Protein AF-A0A525CIM1-F1 (afdb_monomer)

Nearest PDB structures (foldseek):
  4l4u-assembly1_A-2  TM=6.474E-01  e=1.215E-02  Aquifex aeolicus VF5
  3snk-assembly1_A  TM=6.342E-01  e=2.884E-02  Mesorhizobium loti
  3jte-assembly1_A  TM=5.587E-01  e=2.549E-02  Acetivibrio thermocellus ATCC 27405
  1l5y-assembly1_B  TM=6.172E-01  e=1.350E-01  Sinorhizobium meliloti
  1l5y-assembly1_A  TM=5.316E-01  e=9.915E-02  Sinorhizobium meliloti

Sequence (166 aa):
MATDLNNQENTILLKRSAKIMNVYFISSHENSCQAECSFRSCPERFLNNLQEIPSLPLINRIPKTHLFQPTMSTPLRNGDLLIFHAESESDINHLIESRNIIEQLRLILIIGEEAFQDSWNYHQLNPRYTMNSQQNVTDLRDVVTKIFNHTHQETAESNTTNQVNL

Solvent-accessible surface area (backbone atoms only — not comparable to full-atom values): 10176 Å² total; per-residue (Å²): 134,90,77,91,81,85,86,70,78,83,76,73,77,67,76,78,63,75,81,77,64,51,38,36,39,31,36,80,67,92,75,69,78,44,97,79,45,55,84,54,69,32,65,67,57,56,52,54,60,53,69,68,39,89,87,55,68,77,68,44,76,44,61,55,77,45,80,83,40,98,78,51,95,67,77,89,48,78,60,21,36,39,37,39,40,30,61,41,54,67,50,47,51,57,49,57,78,43,36,86,72,48,73,46,35,42,35,33,40,34,25,20,69,69,23,56,75,75,45,77,64,59,62,79,64,63,52,78,40,77,43,53,28,81,53,74,64,67,62,54,50,55,50,52,51,48,59,53,52,50,56,55,48,58,58,52,55,65,59,57,71,69,71,79,77,130

Mean predicted aligned error: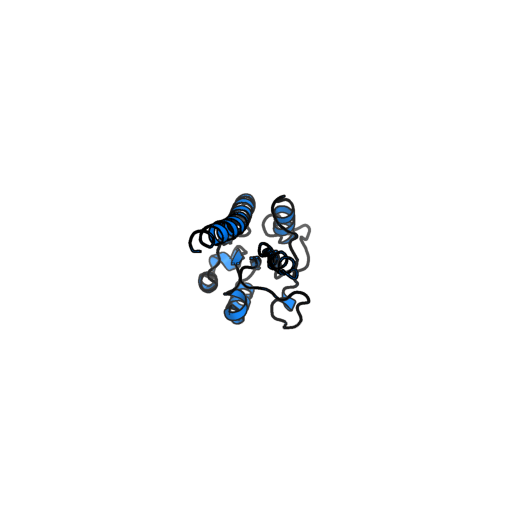 11.41 Å

Radius of gyration: 20.53 Å; Cα contact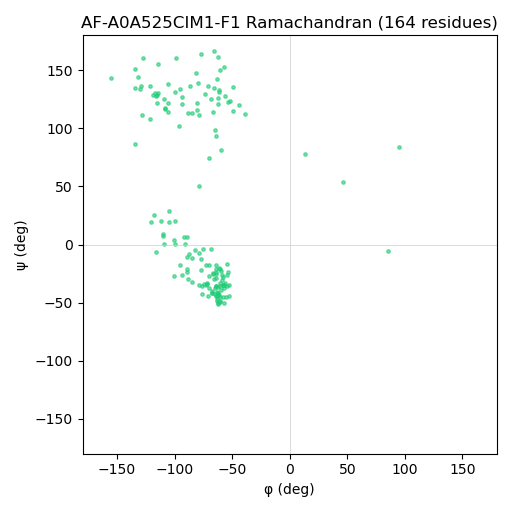s (8 Å, |Δi|>4): 193; chains: 1; bounding box: 55×34×72 Å

Structure (mmCIF, N/CA/C/O backbone):
data_AF-A0A525CIM1-F1
#
_entry.id   AF-A0A525CIM1-F1
#
loop_
_atom_site.group_PDB
_atom_site.id
_atom_site.type_symbol
_atom_site.label_atom_id
_atom_site.label_alt_id
_atom_site.label_comp_id
_atom_site.label_asym_id
_atom_site.label_entity_id
_atom_site.label_seq_id
_atom_site.pdbx_PDB_ins_code
_atom_site.Cartn_x
_atom_site.Cartn_y
_atom_site.Cartn_z
_atom_site.occupancy
_atom_site.B_iso_or_equiv
_atom_site.auth_seq_id
_atom_site.auth_comp_id
_atom_site.auth_asym_id
_atom_site.auth_atom_id
_atom_site.pdbx_PDB_model_num
ATOM 1 N N . MET A 1 1 ? -34.777 9.287 55.635 1.00 43.91 1 MET A N 1
ATOM 2 C CA . MET A 1 1 ? -34.416 10.492 54.856 1.00 43.91 1 MET A CA 1
ATOM 3 C C . MET A 1 1 ? -33.127 10.188 54.120 1.00 43.91 1 MET A C 1
ATOM 5 O O . MET A 1 1 ? -32.301 9.480 54.674 1.00 43.91 1 MET A O 1
ATOM 9 N N . ALA A 1 2 ? -33.084 10.593 52.855 1.00 41.34 2 ALA A N 1
ATOM 10 C CA . ALA A 1 2 ? -32.326 10.008 51.755 1.00 41.34 2 ALA A CA 1
ATOM 11 C C . ALA A 1 2 ? -30.800 10.011 51.931 1.00 41.34 2 ALA A C 1
ATOM 13 O O . ALA A 1 2 ? -30.215 11.039 52.258 1.00 41.34 2 ALA A O 1
ATOM 14 N N . THR A 1 3 ? -30.192 8.859 51.653 1.00 42.72 3 THR A N 1
ATOM 15 C CA . THR A 1 3 ? -28.751 8.682 51.476 1.00 42.72 3 THR A CA 1
ATOM 16 C C . THR A 1 3 ? -28.433 8.749 49.986 1.00 42.72 3 THR A C 1
ATOM 18 O O . THR A 1 3 ? -29.126 8.140 49.171 1.00 42.72 3 THR A O 1
ATOM 21 N N . ASP A 1 4 ? -27.395 9.515 49.673 1.00 48.09 4 ASP A N 1
ATOM 22 C CA . ASP A 1 4 ? -26.809 9.782 48.363 1.00 48.09 4 ASP A CA 1
ATOM 23 C C . ASP A 1 4 ? -26.754 8.575 47.411 1.00 48.09 4 ASP A C 1
ATOM 25 O O . ASP A 1 4 ? -25.967 7.648 47.595 1.00 48.09 4 ASP A O 1
ATOM 29 N N . LEU A 1 5 ? -27.546 8.639 46.338 1.00 47.53 5 LEU A N 1
ATOM 30 C CA . LEU A 1 5 ? -27.502 7.716 45.193 1.00 47.53 5 LEU A CA 1
ATOM 31 C C . LEU A 1 5 ? -26.967 8.375 43.907 1.00 47.53 5 LEU A C 1
ATOM 33 O O . LEU A 1 5 ? -26.963 7.752 42.854 1.00 47.53 5 LEU A O 1
ATOM 37 N N . ASN A 1 6 ? -26.461 9.611 43.969 1.00 46.62 6 ASN A N 1
ATOM 38 C CA . ASN A 1 6 ? -26.202 10.422 42.770 1.00 46.62 6 ASN A CA 1
ATOM 39 C C . ASN A 1 6 ? -24.747 10.468 42.275 1.00 46.62 6 ASN A C 1
ATOM 41 O O . ASN A 1 6 ? -24.393 11.369 41.520 1.00 46.62 6 ASN A O 1
ATOM 45 N N . ASN A 1 7 ? -23.890 9.516 42.655 1.00 43.81 7 ASN A N 1
ATOM 46 C CA . ASN A 1 7 ? -22.465 9.568 42.286 1.00 43.81 7 ASN A CA 1
ATOM 47 C C . ASN A 1 7 ? -21.940 8.372 41.473 1.00 43.81 7 ASN A C 1
ATOM 49 O O . ASN A 1 7 ? -20.729 8.171 41.401 1.00 43.81 7 ASN A O 1
ATOM 53 N N . GLN A 1 8 ? -22.818 7.591 40.832 1.00 42.81 8 GLN A N 1
ATOM 54 C CA . GLN A 1 8 ? -22.405 6.473 39.964 1.00 42.81 8 GLN A CA 1
ATOM 55 C C . GLN A 1 8 ? -22.777 6.607 38.478 1.00 42.81 8 GLN A C 1
ATOM 57 O O . GLN A 1 8 ? -22.290 5.814 37.677 1.00 42.81 8 GLN A O 1
ATOM 62 N N . GLU A 1 9 ? -23.536 7.624 38.061 1.00 42.69 9 GLU A N 1
ATOM 63 C CA . GLU A 1 9 ? -23.972 7.735 36.654 1.00 42.69 9 GLU A CA 1
ATOM 64 C C . GLU A 1 9 ? -23.007 8.512 35.738 1.00 42.69 9 GLU A C 1
ATOM 66 O O . GLU A 1 9 ? -23.104 8.413 34.518 1.00 42.69 9 GLU A O 1
ATOM 71 N N . ASN A 1 10 ? -21.997 9.205 36.278 1.00 39.00 10 ASN A N 1
ATOM 72 C CA . ASN A 1 10 ? -21.069 10.013 35.467 1.00 39.00 10 ASN A CA 1
ATOM 73 C C . ASN A 1 10 ? -19.799 9.288 34.985 1.00 39.00 10 ASN A C 1
ATOM 75 O O . ASN A 1 10 ? -18.944 9.903 34.347 1.00 39.00 10 ASN A O 1
ATOM 79 N N . THR A 1 11 ? -19.685 7.976 35.206 1.00 38.94 11 THR A N 1
ATOM 80 C CA . THR A 1 11 ? -18.514 7.183 34.773 1.00 38.94 11 THR A CA 1
ATOM 81 C C . THR A 1 11 ? -18.883 6.091 33.763 1.00 38.94 11 THR A C 1
ATOM 83 O O . THR A 1 11 ? -18.182 5.094 33.630 1.00 38.94 11 THR A O 1
ATOM 86 N N . ILE A 1 12 ? -19.975 6.278 33.015 1.00 43.91 12 ILE A N 1
ATOM 87 C CA . ILE A 1 12 ? -20.285 5.500 31.797 1.00 43.91 12 ILE A CA 1
ATOM 88 C C . ILE A 1 12 ? -20.185 6.405 30.550 1.00 43.91 12 ILE A C 1
ATOM 90 O O . ILE A 1 12 ? -20.603 6.064 29.454 1.00 43.91 12 ILE A O 1
ATOM 94 N N . LEU A 1 13 ? -19.479 7.535 30.658 1.00 40.66 13 LEU A N 1
ATOM 95 C CA . LEU A 1 13 ? -18.799 8.176 29.524 1.00 40.66 13 LEU A CA 1
ATOM 96 C C . LEU A 1 13 ? -17.478 7.441 29.240 1.00 40.66 13 LEU A C 1
ATOM 98 O O . LEU A 1 13 ? -16.396 8.025 29.151 1.00 40.66 13 LEU A O 1
ATOM 102 N N . LEU A 1 14 ? -17.561 6.113 29.120 1.00 42.44 14 LEU A N 1
ATOM 103 C CA . LEU A 1 14 ? -16.499 5.295 28.557 1.00 42.44 14 LEU A CA 1
ATOM 104 C C . LEU A 1 14 ? -16.359 5.706 27.098 1.00 42.44 14 LEU A C 1
ATOM 106 O O . LEU A 1 14 ? -17.073 5.212 26.231 1.00 42.44 14 LEU A O 1
ATOM 110 N N . LYS A 1 15 ? -15.447 6.656 26.867 1.00 41.28 15 LYS A N 1
ATOM 111 C CA . LYS A 1 15 ? -14.505 6.686 25.748 1.00 41.28 15 LYS A CA 1
ATOM 112 C C . LYS A 1 15 ? -14.862 5.666 24.660 1.00 41.28 15 LYS A C 1
ATOM 114 O O . LYS A 1 15 ? -14.188 4.648 24.511 1.00 41.28 15 LYS A O 1
ATOM 119 N N . ARG A 1 16 ? -15.861 5.966 23.827 1.00 43.50 16 ARG A N 1
ATOM 120 C CA . ARG A 1 16 ? -15.830 5.501 22.440 1.00 43.50 16 ARG A CA 1
ATOM 121 C C . ARG A 1 16 ? -14.726 6.316 21.788 1.00 43.50 16 ARG A C 1
ATOM 123 O O . ARG A 1 16 ? -14.988 7.307 21.117 1.00 43.50 16 ARG A O 1
ATOM 130 N N . SER A 1 17 ? -13.477 5.965 22.104 1.00 45.41 17 SER A N 1
ATOM 131 C CA . SER A 1 17 ? -12.319 6.442 21.367 1.00 45.41 17 SER A CA 1
ATOM 132 C C . SER A 1 17 ? -12.656 6.187 19.912 1.00 45.41 17 SER A C 1
ATOM 134 O O . SER A 1 17 ? -12.853 5.029 19.539 1.00 45.41 17 SER A O 1
ATOM 136 N N . ALA A 1 18 ? -12.804 7.255 19.124 1.00 56.19 18 ALA A N 1
ATOM 137 C CA . ALA A 1 18 ? -12.879 7.131 17.680 1.00 56.19 18 ALA A CA 1
ATOM 138 C C . ALA A 1 18 ? -11.780 6.146 17.286 1.00 56.19 18 ALA A C 1
ATOM 140 O O . ALA A 1 18 ? -10.629 6.326 17.694 1.00 56.19 18 ALA A O 1
ATOM 141 N N . LYS A 1 19 ? -12.151 5.030 16.653 1.00 66.44 19 LYS A N 1
ATOM 142 C CA . LYS A 1 19 ? -11.197 3.966 16.360 1.00 66.44 19 LYS A CA 1
ATOM 143 C C . LYS A 1 19 ? -10.190 4.549 15.376 1.00 66.44 19 LYS A C 1
ATOM 145 O O . LYS A 1 19 ? -10.486 4.679 14.195 1.00 66.44 19 LYS A O 1
ATOM 150 N N . ILE A 1 20 ? -9.036 4.971 15.890 1.00 78.56 20 ILE A N 1
ATOM 151 C CA . ILE A 1 20 ? -7.980 5.575 15.083 1.00 78.56 20 ILE A CA 1
ATOM 152 C C . ILE A 1 20 ? -7.465 4.472 14.169 1.00 78.56 20 ILE A C 1
ATOM 154 O O . ILE A 1 20 ? -6.937 3.472 14.657 1.00 78.56 20 ILE A O 1
ATOM 158 N N . MET A 1 21 ? -7.683 4.635 12.867 1.00 87.19 21 MET A N 1
ATOM 159 C CA . MET A 1 21 ? -7.144 3.754 11.840 1.00 87.19 21 MET A CA 1
ATOM 160 C C . MET A 1 21 ? -5.629 3.943 11.789 1.00 87.19 21 MET A C 1
ATOM 162 O O . MET A 1 21 ? -5.158 5.067 11.615 1.00 87.19 21 MET A O 1
ATOM 166 N N . ASN A 1 22 ? -4.868 2.860 11.933 1.00 89.88 22 ASN A N 1
ATOM 167 C CA . ASN A 1 22 ? -3.432 2.908 11.687 1.00 89.88 22 ASN A CA 1
ATOM 168 C C . ASN A 1 22 ? -3.173 2.794 10.184 1.00 89.88 22 ASN A C 1
ATOM 170 O O . ASN A 1 22 ? -3.914 2.112 9.473 1.00 89.88 22 ASN A O 1
ATOM 174 N N . VAL A 1 23 ? -2.112 3.446 9.712 1.00 91.00 23 VAL A N 1
ATOM 175 C CA . VAL A 1 23 ? -1.665 3.352 8.321 1.00 91.00 23 VAL A CA 1
ATOM 176 C C . VAL A 1 23 ? -0.291 2.704 8.301 1.00 91.00 23 VAL A C 1
ATOM 178 O O . VAL A 1 23 ? 0.617 3.124 9.023 1.00 91.00 23 VAL A O 1
ATOM 181 N N . TYR A 1 24 ? -0.154 1.675 7.476 1.00 91.50 24 TYR A N 1
ATOM 182 C CA . TYR A 1 24 ? 1.061 0.897 7.317 1.00 91.50 24 TYR A CA 1
ATOM 183 C C . TYR A 1 24 ? 1.520 0.947 5.867 1.00 91.50 24 TYR A C 1
ATOM 185 O O . TYR A 1 24 ? 0.706 0.815 4.954 1.00 91.50 24 TYR A O 1
ATOM 193 N N . PHE A 1 25 ? 2.821 1.126 5.659 1.00 91.62 25 PHE A N 1
ATOM 194 C CA . PHE A 1 25 ? 3.433 1.096 4.334 1.00 91.62 25 PHE A CA 1
ATOM 195 C C . PHE A 1 25 ? 4.460 -0.025 4.261 1.00 91.62 25 PHE A C 1
ATOM 197 O O . PHE A 1 25 ? 5.352 -0.112 5.111 1.00 91.62 25 PHE A O 1
ATOM 204 N N . ILE A 1 26 ? 4.333 -0.863 3.236 1.00 89.94 26 ILE A N 1
ATOM 205 C CA . ILE A 1 26 ? 5.221 -1.993 2.984 1.00 89.94 26 ILE A CA 1
ATOM 206 C C . ILE A 1 26 ? 5.691 -1.946 1.547 1.00 89.94 26 ILE A C 1
ATOM 208 O O . ILE A 1 26 ? 4.909 -1.727 0.628 1.00 89.94 26 ILE A O 1
ATOM 212 N N . SER A 1 27 ? 6.981 -2.191 1.380 1.00 88.12 27 SER A N 1
ATOM 213 C CA . SER A 1 27 ? 7.627 -2.351 0.090 1.00 88.12 27 SER A CA 1
ATOM 214 C C . SER A 1 27 ? 8.491 -3.600 0.128 1.00 88.12 27 SER A C 1
ATOM 216 O O . SER A 1 27 ? 9.101 -3.907 1.156 1.00 88.12 27 SER A O 1
ATOM 218 N N . SER A 1 28 ? 8.556 -4.303 -0.997 1.00 74.31 28 SER A N 1
ATOM 219 C CA . SER A 1 28 ? 9.417 -5.470 -1.181 1.00 74.31 28 SER A CA 1
ATOM 220 C C . SER A 1 28 ? 10.902 -5.140 -1.133 1.00 74.31 28 SER A C 1
ATOM 222 O O . SER A 1 28 ? 11.694 -5.969 -0.686 1.00 74.31 28 SER A O 1
ATOM 224 N N . HIS A 1 29 ? 11.269 -3.924 -1.533 1.00 70.50 29 HIS A N 1
ATOM 225 C CA . HIS A 1 29 ? 12.636 -3.434 -1.488 1.00 70.50 29 HIS A CA 1
ATOM 226 C C . HIS A 1 29 ? 12.781 -2.384 -0.382 1.00 70.50 29 HIS A C 1
ATOM 228 O O . HIS A 1 29 ? 12.146 -1.326 -0.402 1.00 70.50 29 HIS A O 1
ATOM 234 N N . GLU A 1 30 ? 13.613 -2.702 0.617 1.00 58.19 30 GLU A N 1
ATOM 235 C CA . GLU A 1 30 ? 13.925 -1.799 1.734 1.00 58.19 30 GLU A CA 1
ATOM 236 C C . GLU A 1 30 ? 14.906 -0.702 1.340 1.00 58.19 30 GLU A C 1
ATOM 238 O O . GLU A 1 30 ? 14.931 0.352 1.966 1.00 58.19 30 GLU A O 1
ATOM 243 N N . ASN A 1 31 ? 15.685 -0.922 0.285 1.00 50.84 31 ASN A N 1
ATOM 244 C CA . ASN A 1 31 ? 16.806 -0.069 -0.034 1.00 50.84 31 ASN A CA 1
ATOM 245 C C . ASN A 1 31 ? 16.826 0.272 -1.513 1.00 50.84 31 ASN A C 1
ATOM 247 O O . ASN A 1 31 ? 16.784 -0.599 -2.378 1.00 50.84 31 ASN A O 1
ATOM 251 N N . SER A 1 32 ? 17.055 1.561 -1.734 1.00 50.81 32 SER A N 1
ATOM 252 C CA . SER A 1 32 ? 17.615 2.160 -2.930 1.00 50.81 32 SER A CA 1
ATOM 253 C C . SER A 1 32 ? 16.615 2.681 -3.968 1.00 50.81 32 SER A C 1
ATOM 255 O O . SER A 1 32 ? 16.425 2.122 -5.043 1.00 50.81 32 SER A O 1
ATOM 257 N N . CYS A 1 33 ? 16.154 3.918 -3.735 1.00 59.09 33 CYS A N 1
ATOM 258 C CA . CYS A 1 33 ? 16.239 4.877 -4.835 1.00 59.09 33 CYS A CA 1
ATOM 259 C C . CYS A 1 33 ? 17.740 4.992 -5.201 1.00 59.09 33 CYS A C 1
ATOM 261 O O . CYS A 1 33 ? 18.442 5.864 -4.690 1.00 59.09 33 CYS A O 1
ATOM 263 N N . GLN A 1 34 ? 18.287 4.056 -5.989 1.00 55.94 34 GLN A N 1
ATOM 264 C CA . GLN A 1 34 ? 19.595 4.268 -6.618 1.00 55.94 34 GLN A CA 1
ATOM 265 C C . GLN A 1 34 ? 19.485 5.475 -7.552 1.00 55.94 34 GLN A C 1
ATOM 267 O O . GLN A 1 34 ? 18.383 5.848 -7.955 1.00 55.94 34 GLN A O 1
ATOM 272 N N . ALA A 1 35 ? 20.616 6.076 -7.923 1.00 54.12 35 ALA A N 1
ATOM 273 C CA . ALA A 1 35 ? 20.637 7.204 -8.857 1.00 54.12 35 ALA A CA 1
ATOM 274 C C . ALA A 1 35 ? 19.913 6.901 -10.192 1.00 54.12 35 ALA A C 1
ATOM 276 O O . ALA A 1 35 ? 19.438 7.823 -10.848 1.00 54.12 35 ALA A O 1
ATOM 277 N N . GLU A 1 36 ? 19.791 5.618 -10.555 1.00 52.78 36 GLU A N 1
ATOM 278 C CA . GLU A 1 36 ? 19.113 5.122 -11.761 1.00 52.78 36 GLU A CA 1
ATOM 279 C C . GLU A 1 36 ? 17.689 4.595 -11.517 1.00 52.78 36 GLU A C 1
ATOM 281 O O . GLU A 1 36 ? 17.025 4.154 -12.453 1.00 52.78 36 GLU A O 1
ATOM 286 N N . CYS A 1 37 ? 17.181 4.637 -10.280 1.00 61.12 37 CYS A N 1
ATOM 287 C CA . CYS A 1 37 ? 15.797 4.262 -10.021 1.00 61.12 37 CYS A CA 1
ATOM 288 C C . CYS A 1 37 ? 14.895 5.235 -10.785 1.00 61.12 37 CYS A C 1
ATOM 290 O O . CYS A 1 37 ? 14.965 6.451 -10.572 1.00 61.12 37 CYS A O 1
ATOM 292 N N . SER A 1 38 ? 14.059 4.714 -11.692 1.00 61.06 38 SER A N 1
ATOM 293 C CA . SER A 1 38 ? 13.092 5.555 -12.387 1.00 61.06 38 SER A CA 1
ATOM 294 C C . SER A 1 38 ? 12.289 6.288 -11.313 1.00 61.06 38 SER A C 1
ATOM 296 O O . SER A 1 38 ? 11.722 5.679 -10.408 1.00 61.06 38 SER A O 1
ATOM 298 N N . PHE A 1 39 ? 12.289 7.620 -11.360 1.00 56.38 39 PHE A N 1
ATOM 299 C CA . PHE A 1 39 ? 11.730 8.462 -10.296 1.00 56.38 39 PHE A CA 1
ATOM 300 C C . PHE A 1 39 ? 10.266 8.122 -9.954 1.00 56.38 39 PHE A C 1
ATOM 302 O O . PHE A 1 39 ? 9.749 8.541 -8.919 1.00 56.38 39 PHE A O 1
ATOM 309 N N . ARG A 1 40 ? 9.572 7.395 -10.834 1.00 63.97 40 ARG A N 1
ATOM 310 C CA . ARG A 1 40 ? 8.183 6.962 -10.680 1.00 63.97 40 ARG A CA 1
ATOM 311 C C . ARG A 1 40 ? 8.049 5.622 -9.950 1.00 63.97 40 ARG A C 1
ATOM 313 O O . ARG A 1 40 ? 7.098 5.462 -9.207 1.00 63.97 40 ARG A O 1
ATOM 320 N N . SER A 1 41 ? 9.026 4.722 -10.049 1.00 70.75 41 SER A N 1
ATOM 321 C CA . SER A 1 41 ? 8.970 3.394 -9.427 1.00 70.75 41 SER A CA 1
ATOM 322 C C . SER A 1 41 ? 9.561 3.318 -8.013 1.00 70.75 41 SER A C 1
ATOM 324 O O . SER A 1 41 ? 9.567 2.235 -7.443 1.00 70.75 41 SER A O 1
ATOM 326 N N . CYS A 1 42 ? 10.075 4.416 -7.434 1.00 82.12 42 CYS A N 1
ATOM 327 C CA . CYS A 1 42 ? 10.710 4.352 -6.112 1.00 82.12 42 CYS A CA 1
ATOM 328 C C . CYS A 1 42 ? 9.682 4.359 -4.953 1.00 82.12 42 CYS A C 1
ATOM 330 O O . CYS A 1 42 ? 8.986 5.369 -4.781 1.00 82.12 42 CYS A O 1
ATOM 332 N N . PRO A 1 43 ? 9.657 3.333 -4.075 1.00 85.88 43 PRO A N 1
ATOM 333 C CA . PRO A 1 43 ? 8.730 3.248 -2.941 1.00 85.88 43 PRO A CA 1
ATOM 334 C C . PRO A 1 43 ? 8.804 4.439 -1.973 1.00 85.88 43 PRO A C 1
ATOM 336 O O . PRO A 1 43 ? 7.775 4.914 -1.492 1.00 85.88 43 PRO A O 1
ATOM 339 N N . GLU A 1 44 ? 10.008 4.970 -1.721 1.00 85.00 44 GLU A N 1
ATOM 340 C CA . GLU A 1 44 ? 10.210 6.119 -0.820 1.00 85.00 44 GLU A CA 1
ATOM 341 C C . GLU A 1 44 ? 9.466 7.362 -1.288 1.00 85.00 44 GLU A C 1
ATOM 343 O O . GLU A 1 44 ? 8.998 8.162 -0.483 1.00 85.00 44 GLU A O 1
ATOM 348 N N . ARG A 1 45 ? 9.330 7.540 -2.603 1.00 81.31 45 ARG A N 1
ATOM 349 C CA . ARG A 1 45 ? 8.618 8.693 -3.133 1.00 81.31 45 ARG A CA 1
ATOM 350 C C . ARG A 1 45 ? 7.134 8.610 -2.803 1.00 81.31 45 ARG A C 1
ATOM 352 O O . ARG A 1 45 ? 6.559 9.628 -2.416 1.00 81.31 45 ARG A O 1
ATOM 359 N N . PHE A 1 46 ? 6.530 7.429 -2.929 1.00 86.25 46 PHE A N 1
ATOM 360 C CA . PHE A 1 46 ? 5.146 7.206 -2.510 1.00 86.25 46 PHE A CA 1
ATOM 361 C C . PHE A 1 46 ? 4.998 7.474 -1.016 1.00 86.25 46 PHE A C 1
ATOM 363 O O . PHE A 1 46 ? 4.130 8.252 -0.631 1.00 86.25 46 PHE A O 1
ATOM 370 N N . LEU A 1 47 ? 5.887 6.912 -0.191 1.00 88.31 47 LEU A N 1
ATOM 371 C CA . LEU A 1 47 ? 5.869 7.121 1.255 1.00 88.31 47 LEU A CA 1
ATOM 372 C C . LEU A 1 47 ? 5.971 8.610 1.627 1.00 88.31 47 LEU A C 1
ATOM 374 O O . LEU A 1 47 ? 5.110 9.106 2.349 1.00 88.31 47 LEU A O 1
ATOM 378 N N . ASN A 1 48 ? 6.947 9.338 1.081 1.00 87.38 48 ASN A N 1
ATOM 379 C CA . ASN A 1 48 ? 7.132 10.768 1.346 1.00 87.38 48 ASN A CA 1
ATOM 380 C C . ASN A 1 48 ? 5.903 11.589 0.924 1.00 87.38 48 ASN A C 1
ATOM 382 O O . ASN A 1 48 ? 5.406 12.407 1.692 1.00 87.38 48 ASN A O 1
ATOM 386 N N . ASN A 1 49 ? 5.350 11.329 -0.266 1.00 85.75 49 ASN A N 1
ATOM 387 C CA . ASN A 1 49 ? 4.150 12.031 -0.739 1.00 85.75 49 ASN A CA 1
ATOM 388 C C . ASN A 1 49 ? 2.923 11.755 0.138 1.00 85.75 49 ASN A C 1
ATOM 390 O O . ASN A 1 49 ? 2.088 12.639 0.323 1.00 85.75 49 ASN A O 1
ATOM 394 N N . LEU A 1 50 ? 2.792 10.534 0.659 1.00 88.31 50 LEU A N 1
ATOM 395 C CA . LEU A 1 50 ? 1.717 10.177 1.578 1.00 88.31 50 LEU A CA 1
ATOM 396 C C . LEU A 1 50 ? 1.897 10.850 2.947 1.00 88.31 50 LEU A C 1
ATOM 398 O O . LEU A 1 50 ? 0.916 11.293 3.537 1.00 88.31 50 LEU A O 1
ATOM 402 N N . GLN A 1 51 ? 3.135 10.967 3.437 1.00 89.75 51 GLN A N 1
ATOM 403 C CA . GLN A 1 51 ? 3.456 11.643 4.702 1.00 89.75 51 GLN A CA 1
ATOM 404 C C . GLN A 1 51 ? 3.186 13.153 4.663 1.00 89.75 51 GLN A C 1
ATOM 406 O O . GLN A 1 51 ? 2.911 13.757 5.696 1.00 89.75 51 GLN A O 1
ATOM 411 N N . GLU A 1 52 ? 3.210 13.766 3.481 1.00 88.75 52 GLU A N 1
ATOM 412 C CA . GLU A 1 52 ? 2.846 15.173 3.287 1.00 88.75 52 GLU A CA 1
ATOM 413 C C . GLU A 1 52 ? 1.332 15.443 3.347 1.00 88.75 52 GLU A C 1
ATOM 415 O O . GLU A 1 52 ? 0.914 16.595 3.207 1.00 88.75 52 GLU A O 1
ATOM 420 N N . ILE A 1 53 ? 0.478 14.422 3.486 1.00 85.50 53 ILE A N 1
ATOM 421 C CA . ILE A 1 53 ? -0.974 14.603 3.603 1.00 85.50 53 ILE A CA 1
ATOM 422 C C . ILE A 1 53 ? -1.301 15.022 5.048 1.00 85.50 53 ILE A C 1
ATOM 424 O O . ILE A 1 53 ? -1.218 14.184 5.944 1.00 85.50 53 ILE A O 1
ATOM 428 N N . PRO A 1 54 ? -1.745 16.271 5.310 1.00 82.25 54 PRO A N 1
ATOM 429 C CA . PRO A 1 54 ? -1.865 16.780 6.683 1.00 82.25 54 PRO A CA 1
ATOM 430 C C . PRO A 1 54 ? -2.888 16.038 7.550 1.00 82.25 54 PRO A C 1
ATOM 432 O O . PRO A 1 54 ? -2.795 16.053 8.773 1.00 82.25 54 PRO A O 1
ATOM 435 N N . SER A 1 55 ? -3.892 15.421 6.924 1.00 81.25 55 SER A N 1
ATOM 436 C CA . SER A 1 55 ? -4.963 14.694 7.608 1.00 81.25 55 SER A CA 1
ATOM 437 C C . SER A 1 55 ? -4.628 13.229 7.885 1.00 81.25 55 SER A C 1
ATOM 439 O O . SER A 1 55 ? -5.425 12.549 8.524 1.00 81.25 55 SER A O 1
ATOM 441 N N . LEU A 1 56 ? -3.514 12.711 7.362 1.00 82.31 56 LEU A N 1
ATOM 442 C CA . LEU A 1 56 ? -3.168 11.304 7.501 1.00 82.31 56 LEU A CA 1
ATOM 443 C C . LEU A 1 56 ? -2.408 11.077 8.818 1.00 82.31 56 LEU A C 1
ATOM 445 O O . LEU A 1 56 ? -1.523 11.865 9.154 1.00 82.31 56 LEU A O 1
ATOM 449 N N . PRO A 1 57 ? -2.716 10.017 9.585 1.00 83.81 57 PRO A N 1
ATOM 450 C CA . PRO A 1 57 ? -1.927 9.664 10.752 1.00 83.81 57 PRO A CA 1
ATOM 451 C C . PRO A 1 57 ? -0.527 9.227 10.318 1.00 83.81 57 PRO A C 1
ATOM 453 O O . PRO A 1 57 ? -0.274 8.936 9.146 1.00 83.81 57 PRO A O 1
ATOM 456 N N . LEU A 1 58 ? 0.378 9.137 11.293 1.00 88.75 58 LEU A N 1
ATOM 457 C CA . LEU A 1 58 ? 1.734 8.660 11.058 1.00 88.75 58 LEU A CA 1
ATOM 458 C C . LEU A 1 58 ? 1.712 7.308 10.329 1.00 88.75 58 LEU A C 1
ATOM 460 O O . LEU A 1 58 ? 1.121 6.337 10.807 1.00 88.75 58 LEU A O 1
ATOM 464 N N . ILE A 1 59 ? 2.381 7.262 9.179 1.00 89.88 59 ILE A N 1
ATOM 465 C CA . ILE A 1 59 ? 2.531 6.043 8.391 1.00 89.88 59 ILE A CA 1
ATOM 466 C C . ILE A 1 59 ? 3.656 5.216 9.000 1.00 89.88 59 ILE A C 1
ATOM 468 O O . ILE A 1 59 ? 4.820 5.621 8.985 1.00 89.88 59 ILE A O 1
ATOM 472 N N . ASN A 1 60 ? 3.310 4.039 9.510 1.00 88.75 60 ASN A N 1
ATOM 473 C CA . ASN A 1 60 ? 4.276 3.104 10.062 1.00 88.75 60 ASN A CA 1
ATOM 474 C C . ASN A 1 60 ? 4.855 2.268 8.925 1.00 88.75 60 ASN A C 1
ATOM 476 O O . ASN A 1 60 ? 4.154 1.465 8.304 1.00 88.75 60 ASN A O 1
ATOM 480 N N . ARG A 1 61 ? 6.145 2.444 8.648 1.00 87.12 61 ARG A N 1
ATOM 481 C CA . ARG A 1 61 ? 6.838 1.564 7.714 1.00 87.12 61 ARG A CA 1
ATOM 482 C C . ARG A 1 61 ? 7.073 0.215 8.372 1.00 87.12 61 ARG A C 1
ATOM 484 O O . ARG A 1 61 ? 7.611 0.150 9.476 1.00 87.12 61 ARG A O 1
ATOM 491 N N . ILE A 1 62 ? 6.703 -0.848 7.673 1.00 82.94 62 ILE A N 1
ATOM 492 C CA . ILE A 1 62 ? 6.961 -2.209 8.120 1.00 82.94 62 ILE A CA 1
ATOM 493 C C . ILE A 1 62 ? 7.885 -2.903 7.107 1.00 82.94 62 ILE A C 1
ATOM 495 O O . ILE A 1 62 ? 7.581 -2.895 5.911 1.00 82.94 62 ILE A O 1
ATOM 499 N N . PRO A 1 63 ? 8.978 -3.539 7.566 1.00 77.81 63 PRO A N 1
ATOM 500 C CA . PRO A 1 63 ? 9.714 -4.528 6.784 1.00 77.81 63 PRO A CA 1
ATOM 501 C C . PRO A 1 63 ? 8.783 -5.577 6.173 1.00 77.81 63 PRO A C 1
ATOM 503 O O . PRO A 1 63 ? 7.924 -6.124 6.871 1.00 77.81 63 PRO A O 1
ATOM 506 N N . LYS A 1 64 ? 8.974 -5.931 4.895 1.00 72.56 64 LYS A N 1
ATOM 507 C CA . LYS A 1 64 ? 8.197 -7.012 4.251 1.00 72.56 64 LYS A CA 1
ATOM 508 C C . LYS A 1 64 ? 8.287 -8.319 5.045 1.00 72.56 64 LYS A C 1
ATOM 510 O O . LYS A 1 64 ? 7.298 -9.035 5.171 1.00 72.56 64 LYS A O 1
ATOM 515 N N . THR A 1 65 ? 9.449 -8.592 5.635 1.00 69.94 65 THR A N 1
ATOM 516 C CA . THR A 1 65 ? 9.700 -9.764 6.486 1.00 69.94 65 THR A CA 1
ATOM 517 C C . THR A 1 65 ? 8.780 -9.833 7.702 1.00 69.94 65 THR A C 1
ATOM 519 O O . THR A 1 65 ? 8.518 -10.926 8.193 1.00 69.94 65 THR A O 1
ATOM 522 N N . HIS A 1 66 ? 8.263 -8.700 8.183 1.00 72.06 66 HIS A N 1
ATOM 523 C CA . HIS A 1 66 ? 7.437 -8.660 9.382 1.00 72.06 66 HIS A CA 1
ATOM 524 C C . HIS A 1 66 ? 5.945 -8.850 9.095 1.00 72.06 66 HIS A C 1
ATOM 526 O O . HIS A 1 66 ? 5.252 -9.296 10.005 1.00 72.06 66 HIS A O 1
ATOM 532 N N . LEU A 1 67 ? 5.433 -8.563 7.881 1.00 66.88 67 LEU A N 1
ATOM 533 C CA . LEU A 1 67 ? 3.999 -8.758 7.560 1.00 66.88 67 LEU A CA 1
ATOM 534 C C . LEU A 1 67 ? 3.553 -10.207 7.825 1.00 66.88 67 LEU A C 1
ATOM 536 O O . LEU A 1 67 ? 2.433 -10.456 8.259 1.00 66.88 67 LEU A O 1
ATOM 540 N N . PHE A 1 68 ? 4.469 -11.149 7.612 1.00 63.72 68 PHE A N 1
ATOM 541 C CA . PHE A 1 68 ? 4.227 -12.584 7.717 1.00 63.72 68 PHE A CA 1
ATOM 542 C C . PHE A 1 68 ? 4.722 -13.192 9.034 1.00 63.72 68 PHE A C 1
ATOM 544 O O . PHE A 1 68 ? 4.665 -14.409 9.208 1.00 63.72 68 PHE A O 1
ATOM 551 N N . GLN A 1 69 ? 5.229 -12.373 9.962 1.00 63.12 69 GLN A N 1
ATOM 552 C CA . GLN A 1 69 ? 5.743 -12.853 11.240 1.00 63.12 69 GLN A CA 1
ATOM 553 C C . GLN A 1 69 ? 4.782 -12.540 12.393 1.00 63.12 69 GLN A C 1
ATOM 555 O O . GLN A 1 69 ? 4.279 -11.422 12.507 1.00 63.12 69 GLN A O 1
ATOM 560 N N . PRO A 1 70 ? 4.574 -13.492 13.320 1.00 50.75 70 PRO A N 1
ATOM 561 C CA . PRO A 1 70 ? 3.682 -13.319 14.468 1.00 50.75 70 PRO A CA 1
ATOM 562 C C . PRO A 1 70 ? 4.179 -12.293 15.508 1.00 50.75 70 PRO A C 1
ATOM 564 O O . PRO A 1 70 ? 3.478 -12.018 16.476 1.00 50.75 70 PRO A O 1
ATOM 567 N N . THR A 1 71 ? 5.375 -11.722 15.334 1.00 55.38 71 THR A N 1
ATOM 568 C CA . THR A 1 71 ? 6.069 -10.861 16.308 1.00 55.38 71 THR A CA 1
ATOM 569 C C . THR A 1 71 ? 6.031 -9.374 15.960 1.00 55.38 71 THR A C 1
ATOM 571 O O . THR A 1 71 ? 6.945 -8.629 16.317 1.00 55.38 71 THR A O 1
ATOM 574 N N . MET A 1 72 ? 4.993 -8.902 15.268 1.00 60.06 72 MET A N 1
ATOM 575 C CA . MET A 1 72 ? 4.809 -7.460 15.127 1.00 60.06 72 MET A CA 1
ATOM 576 C C . MET A 1 72 ? 4.597 -6.808 16.493 1.00 60.06 72 MET A C 1
ATOM 578 O O . MET A 1 72 ? 3.685 -7.168 17.234 1.00 60.06 72 MET A O 1
ATOM 582 N N . SER A 1 73 ? 5.408 -5.793 16.799 1.00 55.84 73 SER A N 1
ATOM 583 C CA . SER A 1 73 ? 5.270 -4.977 18.012 1.00 55.84 73 SER A CA 1
ATOM 584 C C . SER A 1 73 ? 3.914 -4.270 18.098 1.00 55.84 73 SER A C 1
ATOM 586 O O . SER A 1 73 ? 3.464 -3.928 19.190 1.00 55.84 73 SER A O 1
ATOM 588 N N . THR A 1 74 ? 3.247 -4.080 16.955 1.00 64.38 74 THR A N 1
ATOM 589 C CA . THR A 1 74 ? 1.886 -3.549 16.873 1.00 64.38 74 THR A CA 1
ATOM 590 C C . THR A 1 74 ? 1.040 -4.498 16.022 1.00 64.38 74 THR A C 1
ATOM 592 O O . THR A 1 74 ? 1.297 -4.596 14.823 1.00 64.38 74 THR A O 1
ATOM 595 N N . PRO A 1 75 ? 0.061 -5.220 16.594 1.00 73.06 75 PRO A N 1
ATOM 596 C CA . PRO A 1 75 ? -0.771 -6.125 15.813 1.00 73.06 75 PRO A CA 1
ATOM 597 C C . PRO A 1 75 ? -1.622 -5.326 14.821 1.00 73.06 75 PRO A C 1
ATOM 599 O O . PRO A 1 75 ? -2.228 -4.319 15.194 1.00 73.06 75 PRO A O 1
ATOM 602 N N . LEU A 1 76 ? -1.674 -5.787 13.569 1.00 84.12 76 LEU A N 1
ATOM 603 C CA . LEU A 1 76 ? -2.595 -5.270 12.557 1.00 84.12 76 LEU A CA 1
ATOM 604 C C . LEU A 1 76 ? -4.033 -5.515 13.030 1.00 84.12 76 LEU A C 1
ATOM 606 O O . LEU A 1 76 ? -4.362 -6.620 13.467 1.00 84.12 76 LEU A O 1
ATOM 610 N N . ARG A 1 77 ? -4.890 -4.493 12.979 1.00 87.75 77 ARG A N 1
ATOM 611 C CA . ARG A 1 77 ? -6.281 -4.586 13.446 1.00 87.75 77 ARG A CA 1
ATOM 612 C C . ARG A 1 77 ? -7.247 -4.429 12.287 1.00 87.75 77 ARG A C 1
ATOM 614 O O . ARG A 1 77 ? -6.971 -3.740 11.309 1.00 87.75 77 ARG A O 1
ATOM 621 N N . ASN A 1 78 ? -8.445 -4.979 12.452 1.00 87.69 78 ASN A N 1
ATOM 622 C CA . ASN A 1 78 ? -9.494 -4.894 11.441 1.00 87.69 78 ASN A CA 1
ATOM 623 C C . ASN A 1 78 ? -9.787 -3.430 11.100 1.00 87.69 78 ASN A C 1
ATOM 625 O O . ASN A 1 78 ? -10.080 -2.629 11.996 1.00 87.69 78 ASN A O 1
ATOM 629 N N . GLY A 1 79 ? -9.762 -3.108 9.812 1.00 88.19 79 GLY A N 1
ATOM 630 C CA . GLY A 1 79 ? -9.981 -1.768 9.283 1.00 88.19 79 GLY A CA 1
ATOM 631 C C . GLY A 1 79 ? -8.743 -0.873 9.236 1.00 88.19 79 GLY A C 1
ATOM 632 O O . GLY A 1 79 ? -8.865 0.213 8.679 1.00 88.19 79 GLY A O 1
ATOM 633 N N . ASP A 1 80 ? -7.584 -1.298 9.758 1.00 91.00 80 ASP A N 1
ATOM 634 C CA . ASP A 1 80 ? -6.322 -0.588 9.521 1.00 91.00 80 ASP A CA 1
ATOM 635 C C . ASP A 1 80 ? -6.002 -0.567 8.010 1.00 91.00 80 ASP A C 1
ATOM 637 O O . ASP A 1 80 ? -6.403 -1.461 7.256 1.00 91.00 80 ASP A O 1
ATOM 641 N N . LEU A 1 81 ? -5.314 0.482 7.555 1.00 92.50 81 LEU A N 1
ATOM 642 C CA . LEU A 1 81 ? -4.953 0.686 6.153 1.00 92.50 81 LEU A CA 1
ATOM 643 C C . LEU A 1 81 ? -3.555 0.125 5.891 1.00 92.50 81 LEU A C 1
ATOM 645 O O . LEU A 1 81 ? -2.579 0.585 6.481 1.00 92.50 81 LEU A O 1
ATOM 649 N N . LEU A 1 82 ? -3.459 -0.830 4.972 1.00 92.94 82 LEU A N 1
ATOM 650 C CA . LEU A 1 82 ? -2.206 -1.355 4.448 1.00 92.94 82 LEU A CA 1
ATOM 651 C C . LEU A 1 82 ? -1.991 -0.825 3.029 1.00 92.94 82 LEU A C 1
ATOM 653 O O . LEU A 1 82 ? -2.806 -1.063 2.140 1.00 92.94 82 LEU A O 1
ATOM 657 N N . ILE A 1 83 ? -0.881 -0.129 2.818 1.00 93.75 83 ILE A N 1
ATOM 658 C CA . ILE A 1 83 ? -0.409 0.314 1.508 1.00 93.75 83 ILE A CA 1
ATOM 659 C C . ILE A 1 83 ? 0.775 -0.575 1.143 1.00 93.75 83 ILE A C 1
ATOM 661 O O . ILE A 1 83 ? 1.807 -0.544 1.815 1.00 93.75 83 ILE A O 1
ATOM 665 N N . PHE A 1 84 ? 0.612 -1.389 0.105 1.00 92.56 84 PHE A N 1
ATOM 666 C CA . PHE A 1 84 ? 1.614 -2.357 -0.319 1.00 92.56 84 PHE A CA 1
ATOM 667 C C . PHE A 1 84 ? 2.137 -2.004 -1.711 1.00 92.56 84 PHE A C 1
ATOM 669 O O . PHE A 1 84 ? 1.369 -1.921 -2.671 1.00 92.56 84 PHE A O 1
ATOM 676 N N . HIS A 1 85 ? 3.447 -1.792 -1.806 1.00 91.31 85 HIS A N 1
ATOM 677 C CA . HIS A 1 85 ? 4.167 -1.566 -3.051 1.00 91.31 85 HIS A CA 1
ATOM 678 C C . HIS A 1 85 ? 4.774 -2.887 -3.541 1.00 91.31 85 HIS A C 1
ATOM 680 O O . HIS A 1 85 ? 5.787 -3.348 -3.011 1.00 91.31 85 HIS A O 1
ATOM 686 N N . ALA A 1 86 ? 4.126 -3.494 -4.531 1.00 89.50 86 ALA A N 1
ATOM 687 C CA . ALA A 1 86 ? 4.548 -4.718 -5.197 1.00 89.50 86 ALA A CA 1
ATOM 688 C C . ALA A 1 86 ? 5.355 -4.368 -6.447 1.00 89.50 86 ALA A C 1
ATOM 690 O O . ALA A 1 86 ? 4.864 -3.631 -7.295 1.00 89.50 86 ALA A O 1
ATOM 691 N N . GLU A 1 87 ? 6.558 -4.910 -6.605 1.00 84.62 87 GLU A N 1
ATOM 692 C CA . GLU A 1 87 ? 7.371 -4.679 -7.809 1.00 84.62 87 GLU A CA 1
ATOM 693 C C . GLU A 1 87 ? 7.298 -5.858 -8.778 1.00 84.62 87 GLU A C 1
ATOM 695 O O . GLU A 1 87 ? 7.394 -5.670 -9.987 1.00 84.62 87 GLU A O 1
ATOM 700 N N . SER A 1 88 ? 7.052 -7.059 -8.250 1.00 85.38 88 SER A N 1
ATOM 701 C CA . SER A 1 88 ? 7.009 -8.305 -9.013 1.00 85.38 88 SER A CA 1
ATOM 702 C C . SER A 1 88 ? 5.720 -9.090 -8.771 1.00 85.38 88 SER A C 1
ATOM 704 O O . SER A 1 88 ? 5.056 -8.937 -7.742 1.00 85.38 88 SER A O 1
ATOM 706 N N . GLU A 1 89 ? 5.387 -10.002 -9.686 1.00 86.44 89 GLU A N 1
ATOM 707 C CA . GLU A 1 89 ? 4.293 -10.960 -9.484 1.00 86.44 89 GLU A CA 1
ATOM 708 C C . GLU A 1 89 ? 4.513 -11.811 -8.218 1.00 86.44 89 GLU A C 1
ATOM 710 O O . GLU A 1 89 ? 3.571 -12.110 -7.484 1.00 86.44 89 GLU A O 1
ATOM 715 N N . SER A 1 90 ? 5.771 -12.139 -7.899 1.00 87.31 90 SER A N 1
ATOM 716 C CA . SER A 1 90 ? 6.123 -12.868 -6.675 1.00 87.31 90 SER A CA 1
ATOM 717 C C . SER A 1 90 ? 5.652 -12.145 -5.408 1.00 87.31 90 SER A C 1
ATOM 719 O O . SER A 1 90 ? 5.232 -12.788 -4.446 1.00 87.31 90 SER A O 1
ATOM 721 N N . ASP A 1 91 ? 5.668 -10.812 -5.395 1.00 87.06 91 ASP A N 1
ATOM 722 C CA . ASP A 1 91 ? 5.173 -10.034 -4.259 1.00 87.06 91 ASP A CA 1
ATOM 723 C C . ASP A 1 91 ? 3.664 -10.173 -4.085 1.00 87.06 91 ASP A C 1
ATOM 725 O O . ASP A 1 91 ? 3.184 -10.342 -2.964 1.00 87.06 91 ASP A O 1
ATOM 729 N N . ILE A 1 92 ? 2.928 -10.146 -5.199 1.00 89.75 92 ILE A N 1
ATOM 730 C CA . ILE A 1 92 ? 1.478 -10.342 -5.221 1.00 89.75 92 ILE A CA 1
ATOM 731 C C . ILE A 1 92 ? 1.127 -11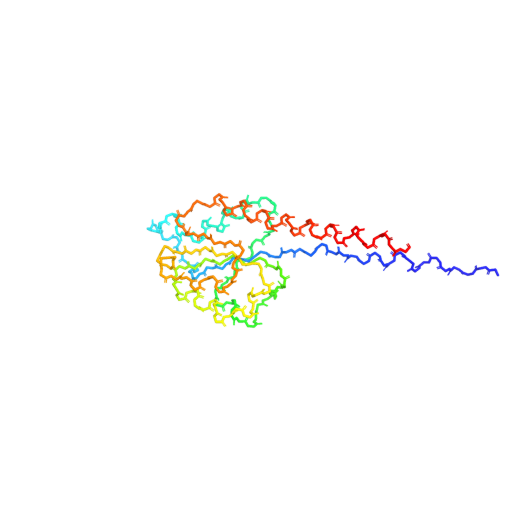.759 -4.760 1.00 89.75 92 ILE A C 1
ATOM 733 O O . ILE A 1 92 ? 0.239 -11.923 -3.925 1.00 89.75 92 ILE A O 1
ATOM 737 N N . ASN A 1 93 ? 1.848 -12.775 -5.238 1.00 89.25 93 ASN A N 1
ATOM 738 C CA . ASN A 1 93 ? 1.602 -14.169 -4.869 1.00 89.25 93 ASN A CA 1
ATOM 739 C C . ASN A 1 93 ? 1.827 -14.419 -3.369 1.00 89.25 93 ASN A C 1
ATOM 741 O O . ASN A 1 93 ? 0.954 -14.991 -2.719 1.00 89.25 93 ASN A O 1
ATOM 745 N N . HIS A 1 94 ? 2.906 -13.896 -2.777 1.00 87.38 94 HIS A N 1
ATOM 746 C CA . HIS A 1 94 ? 3.110 -13.977 -1.322 1.00 87.38 94 HIS A CA 1
ATOM 747 C C . HIS A 1 94 ? 1.990 -13.289 -0.526 1.00 87.38 94 HIS A C 1
ATOM 749 O O . HIS A 1 94 ? 1.594 -13.740 0.554 1.00 87.38 94 HIS A O 1
ATOM 755 N N . LEU A 1 95 ? 1.461 -12.185 -1.056 1.00 88.56 95 LEU A N 1
ATOM 756 C CA . LEU A 1 95 ? 0.347 -11.476 -0.445 1.00 88.56 95 LEU A CA 1
ATOM 757 C C . LEU A 1 95 ? -0.944 -12.315 -0.508 1.00 88.56 95 LEU A C 1
ATOM 759 O O . LEU A 1 95 ? -1.677 -12.382 0.477 1.00 88.56 95 LEU A O 1
ATOM 763 N N . ILE A 1 96 ? -1.190 -13.016 -1.623 1.00 90.62 96 ILE A N 1
ATOM 764 C CA . ILE A 1 96 ? -2.332 -13.933 -1.804 1.00 90.62 96 ILE A CA 1
ATOM 765 C C . ILE A 1 96 ? -2.243 -15.127 -0.851 1.00 90.62 96 ILE A C 1
ATOM 767 O O . ILE A 1 96 ? -3.245 -15.498 -0.237 1.00 90.62 96 ILE A O 1
ATOM 771 N N . GLU A 1 97 ? -1.054 -15.701 -0.678 1.00 89.38 97 GLU A N 1
ATOM 772 C CA . GLU A 1 97 ? -0.814 -16.787 0.282 1.00 89.38 97 GLU A CA 1
ATOM 773 C C . GLU A 1 97 ? -1.167 -16.376 1.720 1.00 89.38 97 GLU A C 1
ATOM 775 O 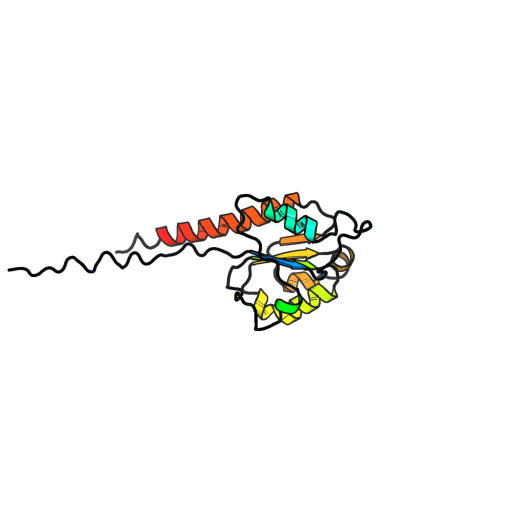O . GLU A 1 97 ? -1.594 -17.206 2.520 1.00 89.38 97 GLU A O 1
ATOM 780 N N . SER A 1 98 ? -1.073 -15.078 2.021 1.00 85.88 98 SER A N 1
ATOM 781 C CA . SER A 1 98 ? -1.356 -14.497 3.338 1.00 85.88 98 SER A CA 1
ATOM 782 C C . SER A 1 98 ? -2.691 -13.750 3.409 1.00 85.88 98 SER A C 1
ATOM 784 O O . SER A 1 98 ? -2.907 -12.932 4.309 1.00 85.88 98 SER A O 1
ATOM 786 N N . ARG A 1 99 ? -3.612 -14.013 2.469 1.00 87.94 99 ARG A N 1
ATOM 787 C CA . ARG A 1 99 ? -4.898 -13.300 2.346 1.00 87.94 99 ARG A CA 1
ATOM 788 C C . ARG A 1 99 ? -5.711 -13.265 3.638 1.00 87.94 99 ARG A C 1
ATOM 790 O O . ARG A 1 99 ? -6.333 -12.255 3.937 1.00 87.94 99 ARG A O 1
ATOM 797 N N . ASN A 1 100 ? -5.650 -14.320 4.446 1.00 85.50 100 ASN A N 1
ATOM 798 C CA . ASN A 1 100 ? -6.378 -14.438 5.710 1.00 85.50 100 ASN A CA 1
ATOM 799 C C . ASN A 1 100 ? -6.029 -13.324 6.713 1.00 85.50 100 ASN A C 1
ATOM 801 O O . ASN A 1 100 ? -6.872 -12.939 7.522 1.00 85.50 100 ASN A O 1
ATOM 805 N N . ILE A 1 101 ? -4.800 -12.805 6.665 1.00 82.94 101 ILE A N 1
ATOM 806 C CA . ILE A 1 101 ? -4.349 -11.684 7.500 1.00 82.94 101 ILE A CA 1
ATOM 807 C C . ILE A 1 101 ? -4.868 -10.355 6.929 1.00 82.94 101 ILE A C 1
ATOM 809 O O . ILE A 1 101 ? -5.209 -9.434 7.669 1.00 82.94 101 ILE A O 1
ATOM 813 N N . ILE A 1 102 ? -4.945 -10.259 5.604 1.00 87.50 102 ILE A N 1
ATOM 814 C CA . ILE A 1 102 ? -5.118 -9.001 4.870 1.00 87.50 102 ILE A CA 1
ATOM 815 C C . ILE A 1 102 ? -6.591 -8.705 4.584 1.00 87.50 102 ILE A C 1
ATOM 817 O O . ILE A 1 102 ? -6.967 -7.542 4.505 1.00 87.50 102 ILE A O 1
ATOM 821 N N . GLU A 1 103 ? -7.447 -9.726 4.506 1.00 89.44 103 GLU A N 1
ATOM 822 C CA . GLU A 1 103 ? -8.901 -9.607 4.300 1.00 89.44 103 GLU A CA 1
ATOM 823 C C . GLU A 1 103 ? -9.582 -8.699 5.336 1.00 89.44 103 GLU A C 1
ATOM 825 O O . GLU A 1 103 ? -10.621 -8.095 5.070 1.00 89.44 103 GLU A O 1
ATOM 830 N N . GLN A 1 104 ? -8.994 -8.586 6.528 1.00 88.56 104 GLN A N 1
ATOM 831 C CA . GLN A 1 104 ? -9.502 -7.740 7.608 1.00 88.56 104 GLN A CA 1
ATOM 832 C C . GLN A 1 104 ? -9.028 -6.283 7.491 1.00 88.56 104 GLN A C 1
ATOM 834 O O . GLN A 1 104 ? -9.533 -5.412 8.203 1.00 88.56 104 GLN A O 1
ATOM 839 N N . LEU A 1 105 ? -8.067 -6.008 6.612 1.00 91.38 105 LEU A N 1
ATOM 840 C CA . LEU A 1 105 ? -7.443 -4.708 6.400 1.00 91.38 105 LEU A CA 1
ATOM 841 C C . LEU A 1 105 ? -8.063 -4.002 5.196 1.00 91.38 105 LEU A C 1
ATOM 843 O O . LEU A 1 105 ? -8.682 -4.596 4.313 1.00 91.38 105 LEU A O 1
ATOM 847 N N . ARG A 1 106 ? -7.878 -2.689 5.140 1.00 93.38 106 ARG A N 1
ATOM 848 C CA . ARG A 1 106 ? -8.138 -1.909 3.932 1.00 93.38 106 ARG A CA 1
ATOM 849 C C . ARG A 1 106 ? -6.848 -1.917 3.126 1.00 93.38 106 ARG A C 1
ATOM 851 O O . ARG A 1 106 ? -5.854 -1.376 3.587 1.00 93.38 106 ARG A O 1
ATOM 858 N N . LEU A 1 107 ? -6.850 -2.551 1.959 1.00 94.31 107 LEU A N 1
ATOM 859 C CA . LEU A 1 107 ? -5.648 -2.707 1.141 1.00 94.31 107 LEU A CA 1
ATOM 860 C C . LEU A 1 107 ? -5.607 -1.680 0.004 1.00 94.31 107 LEU A C 1
ATOM 862 O O . LEU A 1 107 ? -6.577 -1.542 -0.739 1.00 94.31 107 LEU A O 1
ATOM 866 N N . ILE A 1 108 ? -4.474 -1.004 -0.165 1.00 94.62 108 ILE A N 1
ATOM 867 C CA . ILE A 1 108 ? -4.112 -0.266 -1.378 1.00 94.62 108 ILE A CA 1
ATOM 868 C C . ILE A 1 108 ? -2.898 -0.951 -2.000 1.00 94.62 108 ILE A C 1
ATOM 870 O O . ILE A 1 108 ? -1.911 -1.197 -1.307 1.00 94.62 108 ILE A O 1
ATOM 874 N N . LEU A 1 109 ? -2.965 -1.229 -3.301 1.00 93.31 109 LEU A N 1
ATOM 875 C CA . LEU A 1 109 ? -1.880 -1.838 -4.065 1.00 93.31 109 LEU A CA 1
ATOM 876 C C . LEU A 1 109 ? -1.250 -0.827 -5.020 1.00 93.31 109 LEU A C 1
ATOM 878 O O . LEU A 1 109 ? -1.930 -0.245 -5.863 1.00 93.31 109 LEU A O 1
ATOM 882 N N . ILE A 1 110 ? 0.061 -0.657 -4.912 1.00 92.00 110 ILE A N 1
ATOM 883 C CA . ILE A 1 110 ? 0.884 0.043 -5.897 1.00 92.00 110 ILE A CA 1
ATOM 884 C C . ILE A 1 110 ? 1.696 -1.042 -6.597 1.00 92.00 110 ILE A C 1
ATOM 886 O O . ILE A 1 110 ? 2.436 -1.760 -5.933 1.00 92.00 110 ILE A O 1
ATOM 890 N N . ILE A 1 111 ? 1.510 -1.212 -7.900 1.00 89.62 111 ILE A N 1
ATOM 891 C CA . ILE A 1 111 ? 2.028 -2.358 -8.651 1.00 89.62 111 ILE A CA 1
ATOM 892 C C . ILE A 1 111 ? 3.038 -1.871 -9.690 1.00 89.62 111 ILE A C 1
ATOM 894 O O . ILE A 1 111 ? 2.743 -0.973 -10.476 1.00 89.62 111 ILE A O 1
ATOM 898 N N . GLY A 1 112 ? 4.228 -2.467 -9.696 1.00 86.31 112 GLY A N 1
ATOM 899 C CA . GLY A 1 112 ? 5.259 -2.269 -10.708 1.00 86.31 112 GLY A CA 1
ATOM 900 C C . GLY A 1 112 ? 4.760 -2.602 -12.111 1.00 86.31 112 GLY A C 1
ATOM 901 O O . GLY A 1 112 ? 3.860 -3.419 -12.278 1.00 86.31 112 GLY A O 1
ATOM 902 N N . GLU A 1 113 ? 5.340 -1.970 -13.130 1.00 81.50 113 GLU A N 1
ATOM 903 C CA . GLU A 1 113 ? 4.899 -2.131 -14.520 1.00 81.50 113 GLU A CA 1
ATOM 904 C C . GLU A 1 113 ? 4.881 -3.595 -14.980 1.00 81.50 113 GLU A C 1
ATOM 906 O O . GLU A 1 113 ? 3.877 -4.035 -15.537 1.00 81.50 113 GLU A O 1
ATOM 911 N N . GLU A 1 114 ? 5.933 -4.355 -14.669 1.00 74.06 114 GLU A N 1
ATOM 912 C CA . GLU A 1 114 ? 6.042 -5.783 -15.001 1.00 74.06 114 GLU A CA 1
ATOM 913 C C . GLU A 1 114 ? 4.938 -6.603 -14.311 1.00 74.06 114 GLU A C 1
ATOM 915 O O . GLU A 1 114 ? 4.166 -7.305 -14.959 1.00 74.06 114 GLU A O 1
ATOM 920 N N . ALA A 1 115 ? 4.767 -6.428 -12.997 1.00 75.44 115 ALA A N 1
ATOM 921 C CA . ALA A 1 115 ? 3.732 -7.123 -12.231 1.00 75.44 115 ALA A CA 1
ATOM 922 C C . ALA A 1 115 ? 2.297 -6.750 -12.651 1.00 75.44 115 ALA A C 1
ATOM 924 O O . ALA A 1 115 ? 1.372 -7.554 -12.499 1.00 75.44 115 ALA A O 1
ATOM 925 N N . PHE A 1 116 ? 2.097 -5.530 -13.160 1.00 75.12 116 PHE A N 1
ATOM 926 C CA . PHE A 1 116 ? 0.795 -5.026 -13.589 1.00 75.12 116 PHE A CA 1
ATOM 927 C C . PHE A 1 116 ? 0.344 -5.635 -14.920 1.00 75.12 116 PHE A C 1
ATOM 929 O O . PHE A 1 116 ? -0.851 -5.844 -15.117 1.00 75.12 116 PHE A O 1
ATOM 936 N N . GLN A 1 117 ? 1.279 -5.913 -15.833 1.00 70.31 117 GLN A N 1
ATOM 937 C CA . GLN A 1 117 ? 0.966 -6.490 -17.143 1.00 70.31 117 GLN A CA 1
ATOM 938 C C . GLN A 1 117 ? 0.641 -7.986 -17.054 1.00 70.31 117 GLN A C 1
ATOM 940 O O . GLN A 1 117 ? -0.267 -8.452 -17.745 1.00 70.31 117 GLN A O 1
ATOM 945 N N . ASP A 1 118 ? 1.323 -8.711 -16.165 1.00 65.50 118 ASP A N 1
ATOM 946 C CA . ASP A 1 118 ? 1.270 -10.176 -16.136 1.00 65.50 118 ASP A CA 1
ATOM 947 C C . ASP A 1 118 ? 0.248 -10.762 -15.152 1.00 65.50 118 ASP A C 1
ATOM 949 O O . ASP A 1 118 ? -0.148 -11.920 -15.288 1.00 65.50 118 ASP A O 1
ATOM 953 N N . SER A 1 119 ? -0.238 -9.991 -14.172 1.00 61.22 119 SER A N 1
ATOM 954 C CA . SER A 1 119 ? -1.043 -10.564 -13.088 1.00 61.22 119 SER A CA 1
ATOM 955 C C . SER A 1 119 ? -2.439 -9.952 -12.983 1.00 61.22 119 SER A C 1
ATOM 957 O O . SER A 1 119 ? -2.621 -8.860 -12.480 1.00 61.22 119 SER A O 1
ATOM 959 N N . TRP A 1 120 ? -3.484 -10.697 -13.356 1.00 76.94 120 TRP A N 1
ATOM 960 C CA . TRP A 1 120 ? -4.861 -10.392 -12.910 1.00 76.94 120 TRP A CA 1
ATOM 961 C C . TRP A 1 120 ? -5.114 -10.883 -11.473 1.00 76.94 120 TRP A C 1
ATOM 963 O O . TRP A 1 120 ? -6.150 -10.604 -10.865 1.00 76.94 120 TRP A O 1
ATOM 973 N N . ASN A 1 121 ? -4.156 -11.621 -10.907 1.00 85.81 121 ASN A N 1
ATOM 974 C CA . ASN A 1 121 ? -4.279 -12.300 -9.622 1.00 85.81 121 ASN A CA 1
ATOM 975 C C . ASN A 1 121 ? -4.398 -11.335 -8.439 1.00 85.81 121 ASN A C 1
ATOM 977 O O . ASN A 1 121 ? -5.024 -11.691 -7.441 1.00 85.81 121 ASN A O 1
ATOM 981 N N . TYR A 1 122 ? -3.901 -10.097 -8.552 1.00 87.25 122 TYR A N 1
ATOM 982 C CA . TYR A 1 122 ? -4.040 -9.104 -7.482 1.00 87.25 122 TYR A CA 1
ATOM 983 C C . TYR A 1 122 ? -5.509 -8.776 -7.153 1.00 87.25 122 TYR A C 1
ATOM 985 O O . TYR A 1 122 ? -5.802 -8.339 -6.041 1.00 87.25 122 TYR A O 1
ATOM 993 N N . HIS A 1 123 ? -6.459 -9.027 -8.065 1.00 88.62 123 HIS A N 1
ATOM 994 C CA . HIS A 1 123 ? -7.890 -8.852 -7.793 1.00 88.62 123 HIS A CA 1
ATOM 995 C C . HIS A 1 123 ? -8.419 -9.801 -6.706 1.00 88.62 123 HIS A C 1
ATOM 997 O O . HIS A 1 123 ? -9.389 -9.464 -6.027 1.00 88.62 123 HIS A O 1
ATOM 1003 N N . GLN A 1 124 ? -7.763 -10.945 -6.479 1.00 90.38 124 GLN A N 1
ATOM 1004 C CA . GLN A 1 124 ? -8.124 -11.886 -5.409 1.00 90.38 124 GLN A CA 1
ATOM 1005 C C . GLN A 1 124 ? -7.940 -11.285 -4.008 1.00 90.38 124 GLN A C 1
ATOM 1007 O O . GLN A 1 124 ? -8.557 -11.744 -3.053 1.00 90.38 124 GLN A O 1
ATOM 1012 N N . LEU A 1 125 ? -7.117 -10.240 -3.888 1.00 90.94 125 LEU A N 1
ATOM 1013 C CA . LEU A 1 125 ? -6.849 -9.538 -2.634 1.00 90.94 125 LEU A CA 1
ATOM 1014 C C . LEU A 1 125 ? -7.919 -8.493 -2.286 1.00 90.94 125 LEU A C 1
ATOM 1016 O O . LEU A 1 125 ? -7.838 -7.872 -1.228 1.00 90.94 125 LEU A O 1
ATOM 1020 N N . ASN A 1 126 ? -8.892 -8.267 -3.178 1.00 92.19 126 ASN A N 1
ATOM 1021 C CA . ASN A 1 126 ? -9.942 -7.254 -3.044 1.00 92.19 126 ASN A CA 1
ATOM 1022 C C . ASN A 1 126 ? -9.413 -5.864 -2.606 1.00 92.19 126 ASN A C 1
ATOM 1024 O O . ASN A 1 126 ? -9.872 -5.305 -1.600 1.00 92.19 126 ASN A O 1
ATOM 1028 N N . PRO A 1 127 ? -8.419 -5.296 -3.321 1.00 93.56 127 PRO A N 1
ATOM 1029 C CA . PRO A 1 127 ? -7.866 -3.997 -2.969 1.00 93.56 127 PRO A CA 1
ATOM 1030 C C . PRO A 1 127 ? -8.932 -2.901 -3.083 1.00 93.56 127 PRO A C 1
ATOM 1032 O O . PRO A 1 127 ? -9.745 -2.879 -4.004 1.00 93.56 127 PRO A O 1
ATOM 1035 N N . ARG A 1 128 ? -8.902 -1.937 -2.159 1.00 93.25 128 ARG A N 1
ATOM 1036 C CA . ARG A 1 128 ? -9.732 -0.722 -2.214 1.00 93.25 128 ARG A CA 1
ATOM 1037 C C . ARG A 1 128 ? -9.292 0.218 -3.324 1.00 93.25 128 ARG A C 1
ATOM 1039 O O . ARG A 1 128 ? -10.098 1.002 -3.814 1.00 93.25 128 ARG A O 1
ATOM 1046 N N . TYR A 1 129 ? -8.016 0.148 -3.681 1.00 93.12 129 TYR A N 1
ATOM 1047 C CA . TYR A 1 129 ? -7.439 0.895 -4.778 1.00 93.12 129 TYR A CA 1
ATOM 1048 C C . TYR A 1 129 ? -6.206 0.178 -5.308 1.00 93.12 129 TYR A C 1
ATOM 1050 O O . TYR A 1 129 ? -5.424 -0.379 -4.534 1.00 93.12 129 TYR A O 1
ATOM 1058 N N . THR A 1 130 ? -6.034 0.233 -6.621 1.00 91.69 130 THR A N 1
ATOM 1059 C CA . THR A 1 130 ? -4.861 -0.282 -7.313 1.00 91.69 130 THR A CA 1
ATOM 1060 C C . THR A 1 130 ? -4.342 0.802 -8.238 1.00 91.69 130 THR A C 1
ATOM 1062 O O . THR A 1 130 ? -5.125 1.412 -8.965 1.00 91.69 1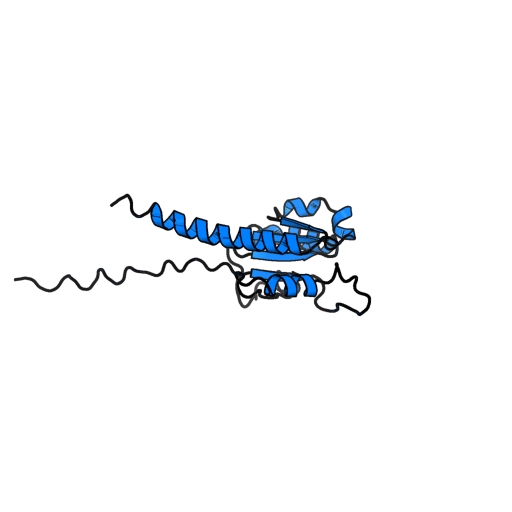30 THR A O 1
ATOM 1065 N N . MET A 1 131 ? -3.033 1.025 -8.230 1.00 90.25 131 MET A N 1
ATOM 1066 C CA . MET A 1 131 ? -2.367 1.881 -9.204 1.00 90.25 131 MET A CA 1
ATOM 1067 C C . MET A 1 131 ? -1.110 1.212 -9.741 1.00 90.25 131 MET A C 1
ATOM 1069 O O . MET A 1 131 ? -0.457 0.442 -9.041 1.00 90.25 131 MET A O 1
ATOM 1073 N N . ASN A 1 132 ? -0.752 1.549 -10.972 1.00 89.12 132 ASN A N 1
ATOM 1074 C CA . ASN A 1 132 ? 0.548 1.233 -11.538 1.00 89.12 132 ASN A CA 1
ATOM 1075 C C . ASN A 1 132 ? 1.582 2.254 -11.023 1.00 89.12 132 ASN A C 1
ATOM 1077 O O . ASN A 1 132 ? 1.291 3.450 -10.950 1.00 89.12 132 ASN A O 1
ATOM 1081 N N . SER A 1 133 ? 2.788 1.810 -10.671 1.00 86.50 133 SER A N 1
ATOM 1082 C CA . SER A 1 133 ? 3.844 2.669 -10.121 1.00 86.50 133 SER A CA 1
ATOM 1083 C C . SER A 1 133 ? 4.293 3.780 -11.083 1.00 86.50 133 SER A C 1
ATOM 1085 O O . SER A 1 133 ? 4.781 4.815 -10.646 1.00 86.50 133 SER A O 1
ATOM 1087 N N . GLN A 1 134 ? 4.053 3.651 -12.391 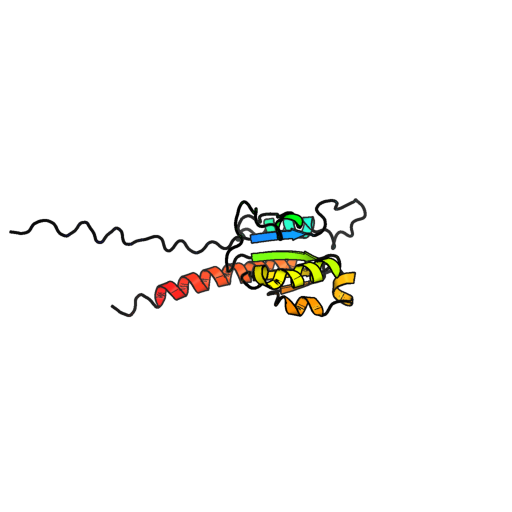1.00 82.94 134 GLN A N 1
ATOM 1088 C CA . GLN A 1 134 ? 4.340 4.699 -13.379 1.00 82.94 134 GLN A CA 1
ATOM 1089 C C . GLN A 1 134 ? 3.317 5.851 -13.385 1.00 82.94 134 GLN A C 1
ATOM 1091 O O . GLN A 1 134 ? 3.559 6.891 -14.016 1.00 82.94 134 GLN A O 1
ATOM 1096 N N . GLN A 1 135 ? 2.173 5.682 -12.713 1.00 82.25 135 GLN A N 1
ATOM 1097 C CA . GLN A 1 135 ? 1.109 6.684 -12.633 1.00 82.25 135 GLN A CA 1
ATOM 1098 C C . GLN A 1 135 ? 1.442 7.810 -11.643 1.00 82.25 135 GLN A C 1
ATOM 1100 O O . GLN A 1 135 ? 2.349 7.720 -10.816 1.00 82.25 135 GLN A O 1
ATOM 1105 N N . ASN A 1 136 ? 0.704 8.918 -11.743 1.00 78.12 136 ASN A N 1
ATOM 1106 C CA . ASN A 1 136 ? 0.884 10.059 -10.853 1.00 78.12 136 ASN A CA 1
ATOM 1107 C C . ASN A 1 136 ? 0.387 9.733 -9.430 1.00 78.12 136 ASN A C 1
ATOM 1109 O O . ASN A 1 136 ? -0.696 9.187 -9.243 1.00 78.12 136 ASN A O 1
ATOM 1113 N N . VAL A 1 137 ? 1.167 10.126 -8.422 1.00 81.25 137 VAL A N 1
ATOM 1114 C CA . VAL A 1 137 ? 0.859 9.951 -6.995 1.00 81.25 137 VAL A CA 1
ATOM 1115 C C . VAL A 1 137 ? -0.298 10.841 -6.518 1.00 81.25 137 VAL A C 1
ATOM 1117 O O . VAL A 1 137 ? -0.882 10.558 -5.475 1.00 81.25 137 VAL A O 1
ATOM 1120 N N . THR A 1 138 ? -0.676 11.891 -7.256 1.00 81.25 138 THR A N 1
ATOM 1121 C CA . THR A 1 138 ? -1.810 12.758 -6.878 1.00 81.25 138 THR A CA 1
ATOM 1122 C C . THR A 1 138 ? -3.090 11.958 -6.619 1.00 81.25 138 THR A C 1
ATOM 1124 O O . THR A 1 138 ? -3.721 12.152 -5.583 1.00 81.25 138 THR A O 1
ATOM 1127 N N . ASP A 1 139 ? -3.413 10.994 -7.484 1.00 82.69 139 ASP A N 1
ATOM 1128 C CA . ASP A 1 139 ? -4.625 10.176 -7.344 1.00 82.69 139 ASP A CA 1
ATOM 1129 C C . ASP A 1 139 ? -4.586 9.319 -6.069 1.00 82.69 139 ASP A C 1
ATOM 1131 O O . ASP A 1 139 ? -5.594 9.151 -5.380 1.00 82.69 139 ASP A O 1
ATOM 1135 N N . LEU A 1 140 ? -3.397 8.829 -5.701 1.00 85.62 140 LEU A N 1
ATOM 1136 C CA . LEU A 1 140 ? -3.192 8.080 -4.465 1.00 85.62 140 LEU A CA 1
ATOM 1137 C C . LEU A 1 140 ? -3.480 8.943 -3.230 1.00 85.62 140 LEU A C 1
ATOM 1139 O O . LEU A 1 140 ? -4.102 8.455 -2.285 1.00 85.62 140 LEU A O 1
ATOM 1143 N N . ARG A 1 141 ? -3.068 10.220 -3.235 1.00 84.81 141 ARG A N 1
ATOM 1144 C CA . ARG A 1 141 ? -3.348 11.147 -2.124 1.00 84.81 141 ARG A CA 1
ATOM 1145 C C . ARG A 1 141 ? -4.854 11.307 -1.928 1.00 84.81 141 ARG A C 1
ATOM 1147 O O . ARG A 1 141 ? -5.343 11.119 -0.816 1.00 84.81 141 ARG A O 1
ATOM 1154 N N . ASP A 1 142 ? -5.587 11.566 -3.006 1.00 86.19 142 ASP A N 1
ATOM 1155 C CA . ASP A 1 142 ? -7.038 11.764 -2.958 1.00 86.19 142 ASP A CA 1
ATOM 1156 C C . ASP A 1 142 ? -7.778 10.518 -2.464 1.00 86.19 142 ASP A C 1
ATOM 1158 O O . ASP A 1 142 ? -8.702 10.610 -1.651 1.00 86.19 142 ASP A O 1
ATOM 1162 N N . VAL A 1 143 ? -7.366 9.338 -2.931 1.00 88.00 143 VAL A N 1
ATOM 1163 C CA . VAL A 1 143 ? -7.937 8.058 -2.500 1.00 88.00 143 VAL A CA 1
ATOM 1164 C C . VAL A 1 143 ? -7.693 7.819 -1.016 1.00 88.00 143 VAL A C 1
ATOM 1166 O O . VAL A 1 143 ? -8.629 7.496 -0.283 1.00 88.00 143 VAL A O 1
ATOM 1169 N N . VAL A 1 144 ? -6.457 8.001 -0.554 1.00 86.50 144 VAL A N 1
ATOM 1170 C CA . VAL A 1 144 ? -6.094 7.801 0.851 1.00 86.50 144 VAL A CA 1
ATOM 1171 C C . VAL A 1 144 ? -6.862 8.774 1.751 1.00 86.50 144 VAL A C 1
ATOM 1173 O O . VAL A 1 144 ? -7.430 8.351 2.760 1.00 86.50 144 VAL A O 1
ATOM 1176 N N . THR A 1 145 ? -6.986 10.044 1.354 1.00 86.12 145 THR A N 1
ATOM 1177 C CA . THR A 1 145 ? -7.804 11.035 2.067 1.00 86.12 145 THR A CA 1
ATOM 1178 C C . THR A 1 145 ? -9.281 10.635 2.112 1.00 86.12 145 THR A C 1
ATOM 1180 O O . THR A 1 145 ? -9.901 10.726 3.171 1.00 86.12 145 THR A O 1
ATOM 1183 N N . LYS A 1 146 ? -9.859 10.143 1.008 1.00 87.06 146 LYS A N 1
ATOM 1184 C CA . LYS A 1 146 ? -11.255 9.667 0.977 1.00 87.06 146 LYS A CA 1
ATOM 1185 C C . LYS A 1 146 ? -11.476 8.465 1.892 1.00 87.06 146 LYS A C 1
ATOM 1187 O O . LYS A 1 146 ? -12.424 8.472 2.673 1.00 87.06 146 LYS A O 1
ATOM 1192 N N . ILE A 1 147 ? -10.598 7.460 1.836 1.00 85.75 147 ILE A N 1
ATOM 1193 C CA . ILE A 1 147 ? -10.665 6.275 2.707 1.00 85.75 147 ILE A CA 1
ATOM 1194 C C . ILE A 1 147 ? -10.603 6.702 4.173 1.00 85.75 147 ILE A C 1
ATOM 1196 O O . ILE A 1 147 ? -11.397 6.234 4.990 1.00 85.75 147 ILE A O 1
ATOM 1200 N N . PHE A 1 148 ? -9.693 7.617 4.506 1.00 82.06 148 PHE A N 1
ATOM 1201 C CA . PHE A 1 148 ? -9.557 8.134 5.859 1.00 82.06 148 PHE A CA 1
ATOM 1202 C C . PHE A 1 148 ? -10.832 8.863 6.316 1.00 82.06 148 PHE A C 1
ATOM 1204 O O . PHE A 1 148 ? -11.417 8.498 7.336 1.00 82.06 148 PHE A O 1
ATOM 1211 N N . ASN A 1 149 ? -11.332 9.806 5.516 1.00 80.81 149 ASN A N 1
ATOM 1212 C CA .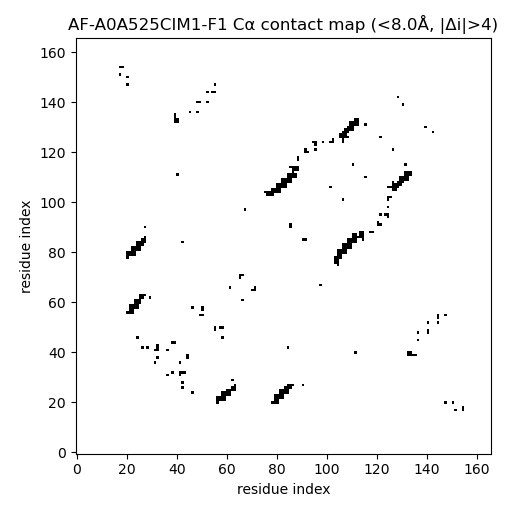 ASN A 1 149 ? -12.507 10.614 5.849 1.00 80.81 149 ASN A CA 1
ATOM 1213 C C . ASN A 1 149 ? -13.801 9.792 5.964 1.00 80.81 149 ASN A C 1
ATOM 1215 O O . ASN A 1 149 ? -14.592 10.045 6.874 1.00 80.81 149 ASN A O 1
ATOM 1219 N N . HIS A 1 150 ? -14.003 8.775 5.120 1.00 75.81 150 HIS A N 1
ATOM 1220 C CA . HIS A 1 150 ? -15.157 7.875 5.245 1.00 75.81 150 HIS A CA 1
ATOM 1221 C C . HIS A 1 150 ? -15.157 7.107 6.573 1.00 75.81 150 HIS A C 1
ATOM 1223 O O . HIS A 1 150 ? -16.203 6.967 7.200 1.00 75.81 150 HIS A O 1
ATOM 1229 N N . THR A 1 151 ? -13.985 6.701 7.072 1.00 66.88 151 THR A N 1
ATOM 1230 C CA . THR A 1 151 ? -13.861 6.056 8.398 1.00 66.88 151 THR A CA 1
ATOM 1231 C C . THR A 1 151 ? -14.366 6.954 9.526 1.00 66.88 151 THR A C 1
ATOM 1233 O O . THR A 1 151 ? -15.000 6.491 10.478 1.00 66.88 151 THR A O 1
ATOM 1236 N N . HIS A 1 152 ? -14.087 8.255 9.430 1.00 62.41 152 HIS A N 1
ATOM 1237 C CA . HIS A 1 152 ? -14.529 9.228 10.423 1.00 62.41 152 HIS A CA 1
ATOM 1238 C C . HIS A 1 152 ? -16.040 9.482 10.357 1.00 62.41 152 HIS A C 1
ATOM 1240 O O . HIS A 1 152 ? -16.661 9.656 11.405 1.00 62.41 152 HIS A O 1
ATOM 1246 N N . GLN A 1 153 ? -16.638 9.439 9.164 1.00 57.62 153 GLN A N 1
ATOM 1247 C CA . GLN A 1 153 ? -18.085 9.596 8.973 1.00 57.62 153 GLN A CA 1
ATOM 1248 C C . GLN A 1 153 ? -18.879 8.378 9.472 1.00 57.62 153 GLN A C 1
ATOM 1250 O O . GLN A 1 153 ? -19.826 8.552 10.234 1.00 57.62 153 GLN A O 1
ATOM 1255 N N . GLU A 1 154 ? -18.435 7.152 9.170 1.00 56.38 154 GLU A N 1
ATOM 1256 C CA . GLU A 1 154 ? -19.051 5.909 9.681 1.00 56.38 154 GLU A CA 1
ATOM 1257 C C . GLU A 1 154 ? -19.058 5.859 11.221 1.00 56.38 154 GLU A C 1
ATOM 1259 O O . GLU A 1 154 ? -20.004 5.374 11.854 1.00 56.38 154 GLU A O 1
ATOM 1264 N N . THR A 1 155 ? -18.011 6.412 11.842 1.00 54.09 155 THR A N 1
ATOM 126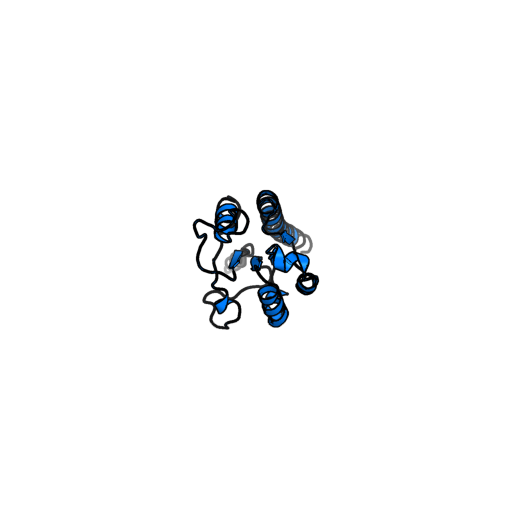5 C CA . THR A 1 155 ? -17.901 6.525 13.303 1.00 54.09 155 THR A CA 1
ATOM 1266 C C . THR A 1 155 ? -18.853 7.586 13.874 1.00 54.09 155 THR A C 1
ATOM 1268 O O . THR A 1 155 ? -19.347 7.425 14.990 1.00 54.09 155 THR A O 1
ATOM 1271 N N . ALA A 1 156 ? -19.128 8.664 13.133 1.00 52.19 156 ALA A N 1
ATOM 1272 C CA . ALA A 1 156 ? -20.024 9.736 13.564 1.00 52.19 156 ALA A CA 1
ATOM 1273 C C . ALA A 1 156 ? -21.507 9.334 13.465 1.00 52.19 156 ALA A C 1
ATOM 1275 O O . ALA A 1 156 ? -22.258 9.561 14.411 1.00 52.19 156 ALA A O 1
ATOM 1276 N N . GLU A 1 157 ? -21.912 8.667 12.382 1.00 50.91 157 GLU A N 1
ATOM 1277 C CA . GLU A 1 157 ? -23.307 8.258 12.151 1.00 50.91 157 GLU A CA 1
ATOM 127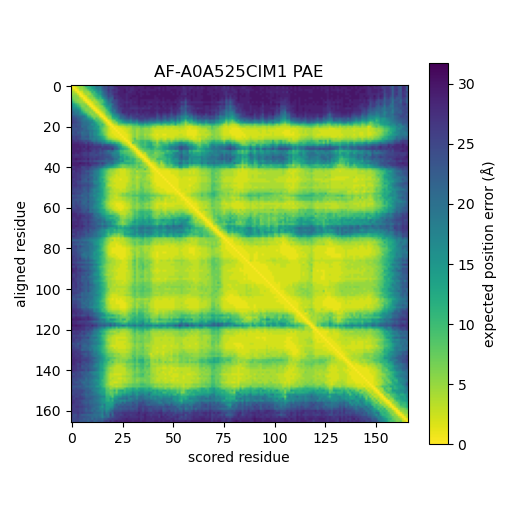8 C C . GLU A 1 157 ? -23.739 7.087 13.053 1.00 50.91 157 GLU A C 1
ATOM 1280 O O . GLU A 1 157 ? -24.852 7.082 13.584 1.00 50.91 157 GLU A O 1
ATOM 1285 N N . SER A 1 158 ? -22.827 6.156 13.362 1.00 49.50 158 SER A N 1
ATOM 1286 C CA . SER A 1 158 ? -23.080 5.062 14.323 1.00 49.50 158 SER A CA 1
ATOM 1287 C C . SER A 1 158 ? -23.331 5.551 15.764 1.00 49.50 158 SER A C 1
ATOM 1289 O O . SER A 1 158 ? -23.859 4.812 16.607 1.00 49.50 158 SER A O 1
ATOM 1291 N N . ASN A 1 159 ? -22.956 6.797 16.073 1.00 48.78 159 ASN A N 1
ATOM 1292 C CA . ASN A 1 159 ? -23.214 7.425 17.368 1.00 48.78 159 ASN A CA 1
ATOM 1293 C C . ASN A 1 159 ? -24.568 8.151 17.423 1.00 48.78 159 ASN A C 1
ATOM 1295 O O . ASN A 1 159 ? -25.095 8.325 18.519 1.00 48.78 159 ASN A O 1
ATOM 1299 N N . THR A 1 160 ? -25.164 8.518 16.285 1.00 48.72 160 THR A N 1
ATOM 1300 C CA . THR A 1 160 ? -26.455 9.229 16.244 1.00 48.72 160 THR A CA 1
ATOM 1301 C C . THR A 1 160 ? -27.649 8.271 16.306 1.00 48.72 160 THR A C 1
ATOM 1303 O O . THR A 1 160 ? -28.659 8.579 16.932 1.00 48.72 160 THR A O 1
ATOM 1306 N N . THR A 1 161 ? -27.533 7.061 15.748 1.00 46.91 161 THR A N 1
ATOM 1307 C CA . THR A 1 161 ? -28.630 6.069 15.760 1.00 46.91 161 THR A CA 1
ATOM 1308 C C . THR A 1 161 ? -28.868 5.430 17.136 1.00 46.91 161 THR A C 1
ATOM 1310 O O . THR A 1 161 ? -29.948 4.909 17.394 1.00 46.91 161 THR A O 1
ATOM 1313 N N . ASN A 1 162 ? -27.906 5.515 18.061 1.00 44.41 162 ASN A N 1
ATOM 1314 C CA . ASN A 1 162 ? -28.041 4.976 19.422 1.00 44.41 162 ASN A CA 1
ATOM 1315 C C . ASN A 1 162 ? -28.638 5.970 20.443 1.00 44.41 162 ASN A C 1
ATOM 1317 O O . ASN A 1 162 ? -28.681 5.648 21.625 1.00 44.41 162 ASN A O 1
ATOM 1321 N N . GLN A 1 163 ? -29.096 7.157 20.022 1.00 44.09 163 GLN A N 1
ATOM 1322 C CA . GLN A 1 163 ? -29.738 8.148 20.908 1.00 44.09 163 GLN A CA 1
ATOM 1323 C C . GLN A 1 163 ? -31.249 8.332 20.668 1.00 44.09 163 GLN A C 1
ATOM 1325 O O . GLN A 1 163 ? -31.844 9.238 21.237 1.00 44.09 163 GLN A O 1
ATOM 1330 N N . VAL A 1 164 ? -31.891 7.486 19.850 1.00 48.44 164 VAL A N 1
ATOM 1331 C CA . VAL A 1 164 ? -33.337 7.610 19.540 1.00 48.44 164 VAL A CA 1
ATOM 1332 C C . VAL A 1 164 ? -34.193 6.509 20.184 1.00 48.44 164 VAL A C 1
ATOM 1334 O O . VAL A 1 164 ? -35.409 6.530 20.063 1.00 48.44 164 VAL A O 1
ATOM 1337 N N . ASN A 1 165 ? -33.599 5.584 20.940 1.00 41.81 165 ASN A N 1
ATOM 1338 C CA . ASN A 1 165 ? -34.349 4.628 21.758 1.00 41.81 165 ASN A CA 1
ATOM 1339 C C . ASN A 1 165 ? -33.731 4.534 23.154 1.00 41.81 165 ASN A C 1
ATOM 1341 O O . ASN A 1 165 ? -32.866 3.687 23.376 1.00 41.81 165 ASN A O 1
ATOM 1345 N N . LEU A 1 166 ? -34.162 5.431 24.045 1.00 37.41 166 LEU A N 1
ATOM 1346 C CA . LEU A 1 166 ? -34.561 5.195 25.445 1.00 37.41 166 LEU A CA 1
ATOM 1347 C C . LEU A 1 166 ? -34.868 6.536 26.120 1.00 37.41 166 LEU A C 1
ATOM 1349 O O . LEU A 1 166 ? -33.964 7.399 26.154 1.00 37.41 166 LEU A O 1
#

Secondary structure (DSSP, 8-state):
------SSGGG-----------EEEEES--S---TTS-TTT-HHHHHHHHHT-TTSPPEEE--HHHHT-TT-SS---TT-EEEEEE-SHHHHHHHHHTHHHHTTSEEEEEE-HHHHHH-SGGGGG--SEEEETTS-THHHHHHHHHHHHHHHHHHHHHHHGGGS--

Foldseek 3Di:
DDDDPDPPPPPVPPDPPLPDAAAEEEEQDPDDPDVPNPPLLDSVVLVVVLVPQPLDPDYHYDYPVPLPDPPPPDQHAQAHEYEYEAQALVSLVVCLVVLVRQVRYAYEYAYEPHNVVPDPPSVSSVHPYYHYSNDDSPVVNVSSVVSNVVSVVVSVVVVVVVPPDD

pLDDT: mean 74.29, std 17.47, range [37.41, 94.62]